Protein AF-A0A1V2KZ64-F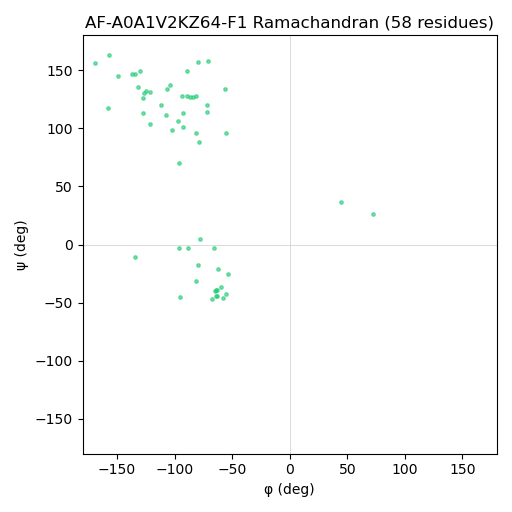1 (afdb_monomer)

Sequence (60 aa):
MSHQYHFDVKMTCGDNPEISNLDVSLEKQSVDVTTSLSYDDVLATIKKTGKEVLGGKVIQ

Nearest PDB structures (foldseek):
  5vdf-assembly4_H  TM=7.274E-01  e=2.291E-04  Saccharomyces cerevisiae S288C
  5vdf-assembly7_G  TM=7.160E-01  e=2.448E-04  Saccharomyces cerevisiae S288C
  1cc7-assembly1_A  TM=6.994E-01  e=2.291E-04  Saccharomyces cerevisiae
  5vdf-assembly6_C  TM=7.194E-01  e=2.986E-04  Saccharomyces cerevisiae S288C
  5vdf-assembly3_F  TM=7.240E-01  e=4.157E-04  Saccharomyces cerevisiae S288C

Radius of gyration: 13.9 Å; Cα contacts (8 Å, |Δi|>4): 80; chains: 1; bounding box: 35×21×36 Å

Foldseek 3Di:
DKWKKKWQKDQPPDPPVPPPDDDDCPPGSMDIDIGPDDPVVVVVVCVVVNIDTPDMDTPD

Structure (mmCIF, N/CA/C/O backbone):
data_AF-A0A1V2KZ64-F1
#
_entry.id   AF-A0A1V2KZ64-F1
#
loop_
_at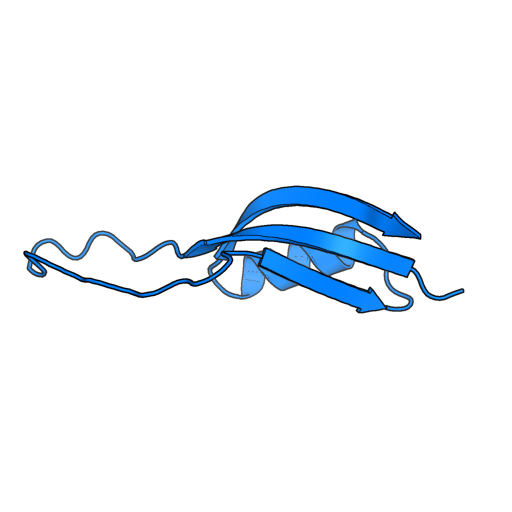om_site.group_PDB
_atom_site.id
_atom_site.type_symbol
_atom_site.label_atom_id
_atom_site.label_alt_id
_atom_site.label_comp_id
_atom_site.label_asym_id
_atom_site.label_entity_id
_atom_site.label_seq_id
_atom_site.pdbx_PDB_ins_code
_atom_site.Cartn_x
_atom_site.Cartn_y
_atom_site.Cartn_z
_atom_site.occupancy
_atom_site.B_iso_or_equiv
_atom_site.auth_seq_id
_atom_site.auth_comp_id
_atom_site.auth_asym_id
_atom_site.auth_atom_id
_atom_site.pdbx_PDB_model_num
ATOM 1 N N . MET A 1 1 ? 15.802 1.357 -11.880 1.00 65.00 1 MET A N 1
ATOM 2 C CA . MET A 1 1 ? 14.787 2.338 -12.309 1.00 65.00 1 MET A CA 1
ATOM 3 C C . MET A 1 1 ? 13.866 2.518 -11.122 1.00 65.00 1 MET A C 1
ATOM 5 O O . MET A 1 1 ? 13.462 1.511 -10.559 1.00 65.00 1 MET A O 1
ATOM 9 N N . SER A 1 2 ? 13.678 3.745 -10.649 1.00 72.06 2 SER A N 1
ATOM 10 C CA . SER A 1 2 ? 12.785 4.025 -9.523 1.00 72.06 2 SER A CA 1
ATOM 11 C C . SER A 1 2 ? 11.388 4.291 -10.062 1.00 72.06 2 SER A C 1
ATOM 13 O O . SER A 1 2 ? 11.239 5.136 -10.941 1.00 72.06 2 SER A O 1
ATOM 1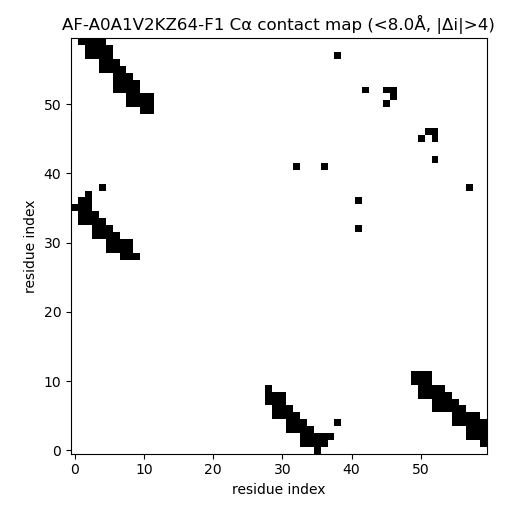5 N N . HIS A 1 3 ? 10.406 3.582 -9.527 1.00 80.75 3 HIS A N 1
ATOM 16 C CA . HIS A 1 3 ? 8.995 3.798 -9.786 1.00 80.75 3 HIS A CA 1
ATOM 17 C C . HIS A 1 3 ? 8.418 4.797 -8.796 1.00 80.75 3 HIS A C 1
ATOM 19 O O . HIS A 1 3 ? 8.855 4.862 -7.640 1.00 80.75 3 HIS A O 1
ATOM 25 N N . GLN A 1 4 ? 7.414 5.537 -9.245 1.00 80.31 4 GLN A N 1
ATOM 26 C CA . GLN A 1 4 ? 6.639 6.425 -8.397 1.00 80.31 4 GLN A CA 1
ATOM 27 C C . GLN A 1 4 ? 5.165 6.035 -8.446 1.00 80.31 4 GLN A C 1
ATOM 29 O O . GLN A 1 4 ? 4.581 5.875 -9.516 1.00 80.31 4 GLN A O 1
ATOM 34 N N . TYR A 1 5 ? 4.555 5.910 -7.274 1.00 82.56 5 TYR A N 1
ATOM 35 C CA . TYR A 1 5 ? 3.169 5.500 -7.102 1.00 82.56 5 TYR A CA 1
ATOM 36 C C . TYR A 1 5 ? 2.439 6.469 -6.180 1.00 82.56 5 TYR A C 1
ATOM 38 O O . TYR A 1 5 ? 3.031 7.020 -5.255 1.00 82.56 5 TYR A O 1
ATOM 46 N N . HIS A 1 6 ? 1.144 6.633 -6.410 1.00 81.88 6 HIS A N 1
ATOM 47 C CA . HIS A 1 6 ? 0.255 7.401 -5.548 1.00 81.88 6 HIS A CA 1
ATOM 48 C C . HIS A 1 6 ? -0.941 6.536 -5.170 1.00 81.88 6 HIS A C 1
ATOM 50 O O . HIS A 1 6 ? -1.561 5.952 -6.060 1.00 81.88 6 HIS A O 1
ATOM 56 N N . PHE A 1 7 ? -1.268 6.473 -3.882 1.00 81.44 7 PHE A N 1
ATOM 57 C CA . PHE A 1 7 ? -2.376 5.686 -3.349 1.00 81.44 7 PHE A CA 1
ATOM 58 C C . PHE A 1 7 ? -3.319 6.547 -2.528 1.00 81.44 7 PHE A C 1
ATOM 60 O O . PHE A 1 7 ? -2.876 7.237 -1.618 1.00 81.44 7 PHE A O 1
ATOM 67 N N . ASP A 1 8 ? -4.612 6.423 -2.787 1.00 82.75 8 ASP A N 1
ATOM 68 C CA . ASP A 1 8 ? -5.670 6.936 -1.929 1.00 82.75 8 ASP A CA 1
ATOM 69 C C . ASP A 1 8 ? -5.986 5.878 -0.864 1.00 82.75 8 ASP A C 1
ATOM 71 O O . ASP A 1 8 ? -6.227 4.709 -1.181 1.00 82.75 8 ASP A O 1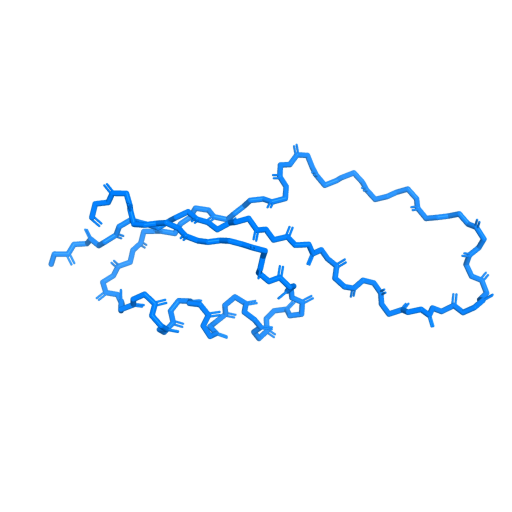
ATOM 75 N N . VAL A 1 9 ? -5.954 6.265 0.409 1.00 81.56 9 VAL A N 1
ATOM 76 C CA . VAL A 1 9 ? -6.082 5.368 1.557 1.00 81.56 9 VAL A CA 1
ATOM 77 C C . VAL A 1 9 ? -7.084 5.877 2.581 1.00 81.56 9 VAL A C 1
ATOM 79 O O . VAL A 1 9 ? -7.030 7.025 3.009 1.00 81.56 9 VAL A O 1
ATOM 82 N N . LYS A 1 10 ? -7.938 4.986 3.074 1.00 78.00 10 LYS A N 1
ATOM 83 C CA . LYS A 1 10 ? -8.825 5.244 4.206 1.00 78.00 10 LYS A CA 1
ATOM 84 C C . LYS A 1 10 ? -8.282 4.556 5.450 1.00 78.00 10 LYS A C 1
ATOM 86 O O . LYS A 1 10 ? -7.832 3.410 5.399 1.00 78.00 10 LYS A O 1
ATOM 91 N N . MET A 1 11 ? -8.320 5.243 6.590 1.00 68.06 11 MET A N 1
ATOM 92 C CA . MET A 1 11 ? -8.111 4.560 7.865 1.00 68.06 11 MET A CA 1
ATOM 93 C C . MET A 1 11 ? -9.340 3.710 8.178 1.00 68.06 11 MET A C 1
ATOM 95 O O . MET A 1 11 ? -10.444 4.232 8.321 1.00 68.06 11 MET A O 1
ATOM 99 N N . THR A 1 12 ? -9.143 2.402 8.311 1.00 62.47 12 THR A N 1
ATOM 100 C CA . THR A 1 12 ? -10.140 1.514 8.908 1.00 62.47 12 THR A CA 1
ATOM 101 C C . THR A 1 12 ? -10.043 1.673 10.419 1.00 62.47 12 THR A C 1
ATOM 103 O O . THR A 1 12 ? -9.264 0.982 11.074 1.00 62.47 12 THR A O 1
ATOM 106 N N . CYS A 1 13 ? -10.771 2.639 10.981 1.00 55.88 13 CYS A N 1
ATOM 107 C CA . CYS A 1 13 ? -11.023 2.629 12.416 1.00 55.88 13 CYS A CA 1
ATOM 108 C C . CYS A 1 13 ? -12.018 1.492 12.654 1.00 55.88 13 CYS A C 1
ATOM 110 O O . CYS A 1 13 ? -13.117 1.528 12.106 1.00 55.88 13 CYS A O 1
ATOM 112 N N . GLY A 1 14 ? -11.594 0.439 13.356 1.00 55.62 14 GLY A N 1
ATOM 113 C CA . GLY A 1 14 ? -12.499 -0.644 13.725 1.00 55.62 14 GLY A CA 1
ATOM 114 C C . GLY A 1 14 ? -13.685 -0.068 14.492 1.00 55.62 14 GLY A C 1
ATOM 115 O O . GLY A 1 14 ? -13.484 0.773 15.368 1.00 55.62 14 GLY A O 1
ATOM 116 N N . ASP A 1 15 ? -14.899 -0.482 14.132 1.00 48.25 15 ASP A N 1
ATOM 117 C CA . ASP A 1 15 ? -16.131 -0.099 14.818 1.00 48.25 15 ASP A CA 1
ATOM 118 C C . ASP A 1 15 ? -16.030 -0.443 16.309 1.00 48.25 15 ASP A C 1
ATOM 120 O O . ASP A 1 15 ? -16.262 -1.578 16.726 1.00 48.25 15 ASP A O 1
ATOM 124 N N . ASN A 1 16 ? -15.656 0.545 17.120 1.00 54.12 16 ASN A N 1
ATOM 125 C CA . ASN A 1 16 ? -15.710 0.458 18.567 1.00 54.12 16 ASN A CA 1
ATOM 126 C C . ASN A 1 16 ? -17.022 1.140 18.993 1.00 54.12 16 ASN A C 1
ATOM 128 O O . ASN A 1 16 ? -17.109 2.368 18.919 1.00 54.12 16 ASN A O 1
ATOM 132 N N . PRO A 1 17 ? -18.055 0.387 19.420 1.00 54.25 17 PRO A N 1
ATOM 133 C CA . PRO A 1 17 ? -19.405 0.920 19.639 1.00 54.25 17 PRO A CA 1
ATOM 134 C C . PRO A 1 17 ? -19.527 1.943 20.788 1.00 54.25 17 PRO A C 1
ATOM 136 O O . PRO A 1 17 ? -20.605 2.489 20.996 1.00 54.25 17 PRO A O 1
ATOM 139 N N . GLU A 1 18 ? -18.447 2.226 21.525 1.00 51.41 18 GLU A N 1
ATOM 140 C CA . GLU A 1 18 ? -18.408 3.203 22.627 1.00 51.41 18 GLU A CA 1
ATOM 141 C C . GLU A 1 18 ? -17.892 4.600 22.226 1.00 51.41 18 GLU A C 1
ATOM 143 O O . GLU A 1 18 ? -17.859 5.507 23.057 1.00 51.41 18 GLU A O 1
ATOM 148 N N . ILE A 1 19 ? -17.474 4.810 20.973 1.00 47.94 19 ILE A N 1
ATOM 149 C CA . ILE A 1 19 ? -16.908 6.094 20.535 1.00 47.94 19 ILE A CA 1
ATOM 150 C C . ILE A 1 19 ? -17.958 6.873 19.739 1.00 47.94 19 ILE A C 1
ATOM 152 O O . ILE A 1 19 ? -18.154 6.650 18.550 1.00 47.94 19 ILE A O 1
ATOM 156 N N . SER A 1 20 ? -18.633 7.815 20.401 1.00 41.22 20 SER A N 1
ATOM 157 C CA . SER A 1 20 ? -19.764 8.546 19.811 1.00 41.22 20 SER A CA 1
ATOM 158 C C . SER A 1 20 ? -19.375 9.685 18.859 1.00 41.22 20 SER A C 1
ATOM 160 O O . SER A 1 20 ? -20.228 10.126 18.100 1.00 41.22 20 SER A O 1
ATOM 162 N N . ASN A 1 21 ? -18.131 10.180 18.888 1.00 37.00 21 ASN A N 1
ATOM 163 C CA . ASN A 1 21 ? -17.588 11.144 17.918 1.00 37.00 21 ASN A CA 1
ATOM 164 C C . ASN A 1 21 ? -16.052 11.061 17.907 1.00 37.00 21 ASN A C 1
ATOM 166 O O . ASN A 1 21 ? -15.410 11.351 18.916 1.00 37.00 21 ASN A O 1
ATOM 170 N N . LEU A 1 22 ? -15.474 10.681 16.767 1.00 42.53 22 LEU A N 1
ATOM 171 C CA . LEU A 1 22 ? -14.032 10.650 16.521 1.00 42.53 22 LEU A CA 1
ATOM 172 C C . LEU A 1 22 ? -13.729 11.566 15.327 1.00 42.53 22 LEU A C 1
ATOM 174 O O . LEU A 1 22 ? -13.991 11.195 14.186 1.00 42.53 22 LEU A O 1
ATOM 178 N N . ASP A 1 23 ? -13.192 12.758 15.589 1.00 40.28 23 ASP A N 1
ATOM 179 C CA . ASP A 1 23 ? -12.709 13.673 14.548 1.00 40.28 23 ASP A CA 1
ATOM 180 C C . ASP A 1 23 ? -11.214 13.409 14.317 1.00 40.28 23 ASP A C 1
ATOM 182 O O . ASP A 1 23 ? -10.360 13.767 15.130 1.00 40.28 23 ASP A O 1
ATOM 186 N N . VAL A 1 24 ? -10.898 12.677 13.246 1.00 44.03 24 VAL A N 1
ATOM 187 C CA . VAL A 1 24 ? -9.520 12.396 12.817 1.00 44.03 24 VAL A CA 1
ATOM 188 C C . VAL A 1 24 ? -9.256 13.217 11.564 1.00 44.03 24 VAL A C 1
ATOM 190 O O . VAL A 1 24 ? -9.795 12.933 10.494 1.00 44.03 24 VAL A O 1
ATOM 193 N N . SER A 1 25 ? -8.385 14.217 11.686 1.00 45.00 25 SER A N 1
ATOM 194 C CA . SER A 1 25 ? -8.004 15.071 10.562 1.00 45.00 25 SER A CA 1
ATOM 195 C C . SER A 1 25 ? -6.926 14.393 9.702 1.00 45.00 25 SER A C 1
ATOM 197 O O . SER A 1 25 ? -5.735 14.397 10.012 1.00 45.00 25 SER A O 1
ATOM 199 N N . LEU A 1 26 ? -7.400 13.737 8.636 1.00 54.41 26 LEU A N 1
ATOM 200 C CA . LEU A 1 26 ? -6.669 13.001 7.599 1.00 54.41 26 LEU A CA 1
ATOM 201 C C . LEU A 1 26 ? -6.424 13.891 6.368 1.00 54.41 26 LEU A C 1
ATOM 203 O O . LEU A 1 26 ? -7.038 13.681 5.326 1.00 54.41 26 LEU A O 1
ATOM 207 N N . GLU A 1 27 ? -5.560 14.896 6.456 1.00 55.94 27 GLU A N 1
ATOM 208 C CA . GLU A 1 27 ? -5.574 16.035 5.515 1.00 55.94 27 GLU A CA 1
ATOM 209 C C . GLU A 1 27 ? -5.513 15.690 4.014 1.00 55.94 27 GLU A C 1
ATOM 211 O O . GLU A 1 27 ? -5.989 16.475 3.198 1.00 55.94 27 GLU A O 1
ATOM 216 N N . LYS A 1 28 ? -4.965 14.535 3.612 1.00 61.69 28 LYS A N 1
ATOM 217 C CA . LYS A 1 28 ? -5.030 14.094 2.205 1.00 61.69 28 LYS A CA 1
ATOM 218 C C . LYS A 1 28 ? -5.420 12.644 1.969 1.00 61.69 28 LYS A C 1
ATOM 220 O O . LYS A 1 28 ? -5.692 12.311 0.825 1.00 61.69 28 LYS A O 1
ATOM 225 N N . GLN A 1 29 ? -5.471 11.792 3.002 1.00 75.75 29 GLN A N 1
ATOM 226 C CA . GLN A 1 29 ? -5.757 10.357 2.824 1.00 75.75 29 GLN A CA 1
ATOM 227 C C . GLN A 1 29 ? -4.967 9.745 1.650 1.00 75.75 29 GLN A C 1
ATOM 229 O O . GLN A 1 29 ? -5.481 8.914 0.918 1.00 75.75 29 GLN A O 1
ATOM 234 N N . SER A 1 30 ? -3.720 10.177 1.442 1.00 76.00 30 SER A N 1
ATOM 235 C CA . SER A 1 30 ? -2.932 9.799 0.272 1.00 76.00 30 SER A CA 1
ATOM 236 C C . SER A 1 30 ? -1.512 9.401 0.661 1.00 76.00 30 SER A C 1
ATOM 238 O O . SER A 1 30 ? -0.940 9.936 1.612 1.00 76.00 30 SER A O 1
ATOM 240 N N . VAL A 1 31 ? -0.940 8.449 -0.072 1.00 79.69 31 VAL A N 1
ATOM 241 C CA . VAL A 1 31 ? 0.419 7.936 0.117 1.00 79.69 31 VAL A CA 1
ATOM 242 C C . VAL A 1 31 ? 1.152 8.002 -1.215 1.00 79.69 31 VAL A C 1
ATOM 244 O O . VAL A 1 31 ? 0.824 7.271 -2.147 1.00 79.69 31 VAL A O 1
ATOM 247 N N . ASP A 1 32 ? 2.167 8.856 -1.287 1.00 79.50 32 ASP A N 1
ATOM 248 C CA . ASP A 1 32 ? 3.111 8.905 -2.400 1.00 79.50 32 ASP A CA 1
ATOM 249 C C . ASP A 1 32 ? 4.333 8.038 -2.068 1.00 79.50 32 ASP A C 1
ATOM 251 O O . ASP A 1 32 ? 4.932 8.170 -0.999 1.00 79.50 32 ASP A O 1
ATOM 255 N N . VAL A 1 33 ? 4.697 7.126 -2.970 1.00 78.00 33 VAL A N 1
ATOM 256 C CA . VAL A 1 33 ? 5.786 6.162 -2.772 1.00 78.00 33 VAL A CA 1
ATOM 257 C C . VAL A 1 33 ? 6.753 6.232 -3.943 1.00 78.00 33 VAL A C 1
ATOM 259 O O . VAL A 1 33 ? 6.350 6.027 -5.084 1.00 78.00 33 VAL A O 1
ATOM 262 N N . THR A 1 34 ? 8.038 6.425 -3.652 1.00 84.25 34 THR A N 1
ATOM 263 C CA . THR A 1 34 ? 9.130 6.268 -4.622 1.00 84.25 34 THR A CA 1
ATOM 264 C C . THR A 1 34 ? 9.969 5.063 -4.226 1.00 84.25 34 THR A C 1
ATOM 266 O O . THR A 1 34 ? 10.509 5.020 -3.121 1.00 84.25 34 THR A O 1
ATOM 269 N N . THR A 1 35 ? 10.071 4.057 -5.093 1.00 85.75 35 THR A N 1
ATOM 270 C CA . THR A 1 35 ? 10.752 2.798 -4.763 1.00 85.75 35 THR A CA 1
ATOM 271 C C . THR A 1 35 ? 11.231 2.054 -6.003 1.00 85.75 35 THR A C 1
ATOM 273 O O . THR A 1 35 ? 10.777 2.306 -7.111 1.00 85.75 35 THR A O 1
ATOM 276 N N . SER A 1 36 ? 12.137 1.101 -5.820 1.00 86.69 36 SER A N 1
ATOM 277 C CA . SER A 1 36 ? 12.524 0.139 -6.861 1.00 86.69 36 SER A CA 1
ATOM 278 C C . SER A 1 36 ? 11.630 -1.111 -6.866 1.00 86.69 36 SER A C 1
ATOM 280 O O . SER A 1 36 ? 11.847 -2.007 -7.676 1.00 86.69 36 SER A O 1
ATOM 282 N N . LEU A 1 37 ? 10.679 -1.203 -5.929 1.00 83.62 37 LEU A N 1
ATOM 283 C CA . LEU A 1 37 ? 9.753 -2.327 -5.788 1.00 83.62 37 LEU A CA 1
ATOM 284 C C . LEU A 1 37 ? 8.589 -2.248 -6.785 1.00 83.62 37 LEU A C 1
ATOM 286 O O . LEU A 1 37 ? 8.226 -1.175 -7.281 1.00 83.62 37 LEU A O 1
ATOM 290 N N . SER A 1 38 ? 7.989 -3.407 -7.053 1.00 88.31 38 SER A N 1
ATOM 291 C CA . SER A 1 38 ? 6.822 -3.515 -7.923 1.00 88.31 38 SER A CA 1
ATOM 292 C C . SER A 1 38 ? 5.572 -2.920 -7.264 1.00 88.31 38 SER A C 1
ATOM 294 O O . SER A 1 38 ? 5.489 -2.800 -6.039 1.00 88.31 38 SER A O 1
ATOM 296 N N . TYR A 1 39 ? 4.584 -2.547 -8.078 1.00 86.38 39 TYR A N 1
ATOM 297 C CA . TYR A 1 39 ? 3.329 -1.967 -7.597 1.00 86.38 39 TYR A CA 1
ATOM 298 C C . TYR A 1 39 ? 2.617 -2.871 -6.573 1.00 86.38 39 TYR A C 1
ATOM 300 O O . TYR A 1 39 ? 2.171 -2.383 -5.534 1.00 86.38 39 TYR A O 1
ATOM 308 N N . ASP A 1 40 ? 2.564 -4.184 -6.820 1.00 90.12 40 ASP A N 1
ATOM 309 C CA . ASP A 1 40 ? 1.930 -5.158 -5.921 1.00 90.12 40 ASP A CA 1
ATOM 310 C C . ASP A 1 40 ? 2.630 -5.259 -4.559 1.00 90.12 40 ASP A C 1
ATOM 312 O O . ASP A 1 40 ? 1.958 -5.324 -3.526 1.00 90.12 40 ASP A O 1
ATOM 316 N N . ASP A 1 41 ? 3.966 -5.199 -4.526 1.00 91.25 41 ASP A N 1
ATOM 317 C CA . ASP A 1 41 ? 4.731 -5.222 -3.271 1.00 91.25 41 ASP A CA 1
ATOM 318 C C . ASP A 1 41 ? 4.439 -3.983 -2.415 1.00 91.25 41 ASP A C 1
ATOM 320 O O . ASP A 1 41 ? 4.281 -4.06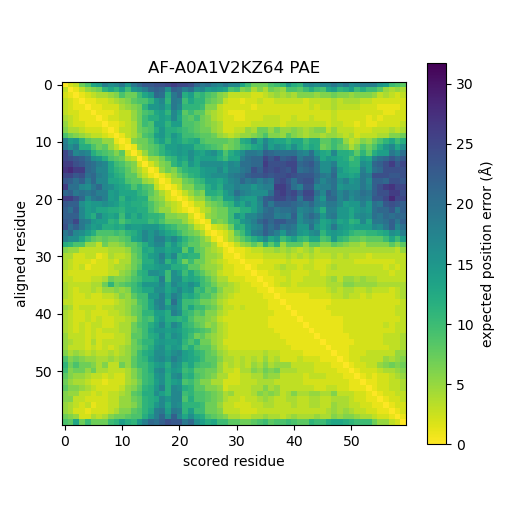4 -1.189 1.00 91.25 41 ASP A O 1
ATOM 324 N N . VAL A 1 42 ? 4.330 -2.821 -3.065 1.00 87.69 42 VAL A N 1
ATOM 325 C CA . VAL A 1 42 ? 3.986 -1.558 -2.405 1.00 87.69 42 VAL A CA 1
ATOM 326 C C . VAL A 1 42 ? 2.549 -1.595 -1.898 1.00 87.69 42 VAL A C 1
ATOM 328 O O . VAL A 1 42 ? 2.303 -1.285 -0.731 1.00 87.69 42 VAL A O 1
ATOM 331 N N . LEU A 1 43 ? 1.610 -2.046 -2.730 1.00 86.38 43 LEU A N 1
ATOM 332 C CA . LEU A 1 43 ? 0.204 -2.193 -2.369 1.00 86.38 43 LEU A CA 1
ATOM 333 C C . LEU A 1 43 ? 0.027 -3.123 -1.160 1.00 86.38 43 LEU A C 1
ATOM 335 O O . LEU A 1 43 ? -0.691 -2.790 -0.213 1.00 86.38 43 LEU A O 1
ATOM 339 N N . ALA A 1 44 ? 0.701 -4.275 -1.163 1.00 88.31 44 ALA A N 1
ATOM 340 C CA . ALA A 1 44 ? 0.667 -5.227 -0.058 1.00 88.31 44 ALA A CA 1
ATOM 341 C C . ALA A 1 44 ? 1.260 -4.631 1.227 1.00 88.31 44 ALA A C 1
ATOM 343 O O . ALA A 1 44 ? 0.725 -4.844 2.317 1.00 88.31 44 ALA A O 1
ATOM 344 N N . THR A 1 45 ? 2.337 -3.853 1.107 1.00 86.69 45 THR A N 1
ATOM 345 C CA . THR A 1 45 ? 2.959 -3.157 2.241 1.00 86.69 45 THR A CA 1
ATOM 346 C C . THR A 1 45 ? 2.014 -2.120 2.846 1.00 86.69 45 THR A C 1
ATOM 348 O O . THR A 1 45 ? 1.847 -2.100 4.063 1.00 86.69 45 THR A O 1
ATOM 351 N N . ILE A 1 46 ? 1.329 -1.315 2.026 1.00 83.56 46 ILE A N 1
ATOM 352 C CA . ILE A 1 46 ? 0.360 -0.320 2.511 1.00 83.56 46 ILE A CA 1
ATOM 353 C C . ILE A 1 46 ? -0.814 -1.007 3.220 1.00 83.56 46 ILE A C 1
ATOM 355 O O . ILE A 1 46 ? -1.168 -0.608 4.329 1.00 83.56 46 ILE A O 1
ATOM 359 N N . LYS 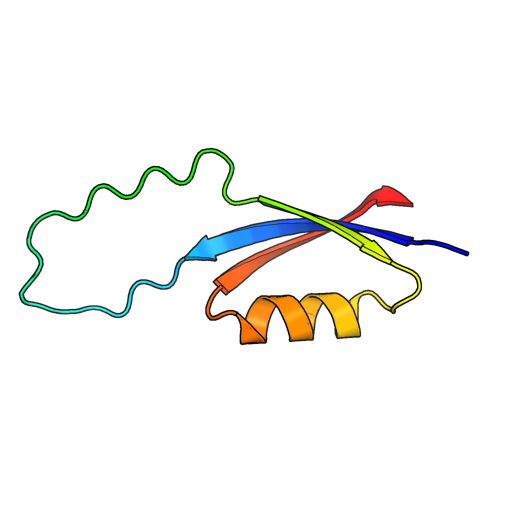A 1 47 ? -1.363 -2.091 2.659 1.00 82.31 47 LYS A N 1
ATOM 360 C CA . LYS A 1 47 ? -2.449 -2.857 3.301 1.00 82.31 47 LYS A CA 1
ATOM 361 C C . LYS A 1 47 ? -2.053 -3.420 4.673 1.00 82.31 47 LYS A C 1
ATOM 363 O O . LYS A 1 47 ? -2.860 -3.394 5.598 1.00 82.31 47 LYS A O 1
ATOM 368 N N . LYS A 1 48 ? -0.797 -3.859 4.849 1.00 83.56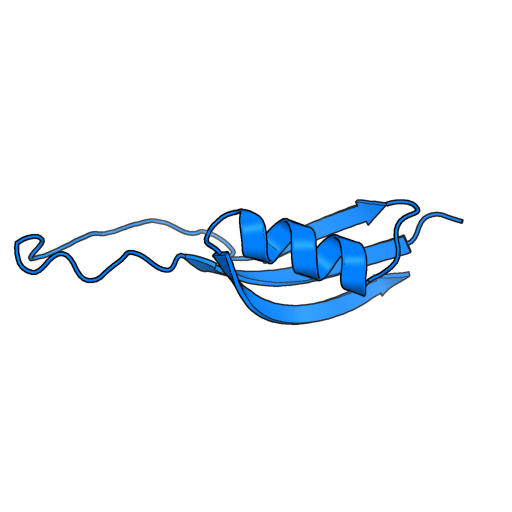 48 LYS A N 1
ATOM 369 C CA . LYS A 1 48 ? -0.273 -4.324 6.154 1.00 83.56 48 LYS A CA 1
ATOM 370 C C . LYS A 1 48 ? -0.267 -3.239 7.234 1.00 83.56 48 LYS A C 1
ATOM 372 O O . LYS A 1 48 ? -0.250 -3.576 8.411 1.00 83.56 48 LYS A O 1
ATOM 377 N N . THR A 1 49 ? -0.304 -1.957 6.865 1.00 79.56 49 THR A N 1
ATOM 378 C CA . THR A 1 49 ? -0.349 -0.846 7.833 1.00 79.56 49 THR A CA 1
ATOM 379 C C . THR A 1 49 ? -1.733 -0.612 8.450 1.00 79.56 49 THR A C 1
ATOM 381 O O . THR A 1 49 ? -1.902 0.349 9.197 1.00 79.56 49 THR A O 1
ATOM 384 N N . GLY A 1 50 ? -2.729 -1.457 8.148 1.00 76.25 50 GLY A N 1
ATOM 385 C CA . GLY A 1 50 ? -4.106 -1.260 8.614 1.00 76.25 50 GLY A CA 1
ATOM 386 C C . GLY A 1 50 ? -4.813 -0.111 7.891 1.00 76.25 50 GLY A C 1
ATOM 387 O O . GLY A 1 50 ? -5.693 0.536 8.452 1.00 76.25 50 GLY A O 1
ATOM 388 N N . LYS A 1 51 ? -4.381 0.184 6.660 1.00 81.44 51 LYS A N 1
ATOM 389 C CA . LYS A 1 51 ? -5.012 1.157 5.769 1.00 81.44 51 LYS A CA 1
ATOM 390 C C . LYS A 1 51 ? -5.743 0.415 4.662 1.00 81.44 51 LYS A C 1
ATOM 392 O O . LYS A 1 51 ? -5.184 -0.486 4.036 1.00 81.44 51 LYS A O 1
ATOM 397 N N . GLU A 1 52 ? -6.970 0.827 4.393 1.00 83.62 52 GLU A N 1
ATOM 398 C CA . GLU A 1 52 ? -7.696 0.397 3.207 1.00 83.62 52 GLU A CA 1
ATOM 399 C C . GLU A 1 52 ? -7.238 1.244 2.025 1.00 83.62 52 GLU A C 1
ATOM 401 O O . GLU A 1 52 ? -7.220 2.467 2.110 1.00 83.62 52 GLU A O 1
ATOM 406 N N . VAL A 1 53 ? -6.838 0.604 0.929 1.00 85.50 53 VAL A N 1
ATOM 407 C CA . VAL A 1 53 ? -6.429 1.303 -0.295 1.00 85.50 53 VAL A CA 1
ATOM 408 C C . VAL A 1 53 ? -7.651 1.434 -1.194 1.00 85.50 53 VAL A C 1
ATOM 410 O O . VAL A 1 53 ? -8.159 0.426 -1.681 1.00 85.50 53 VAL A O 1
ATOM 413 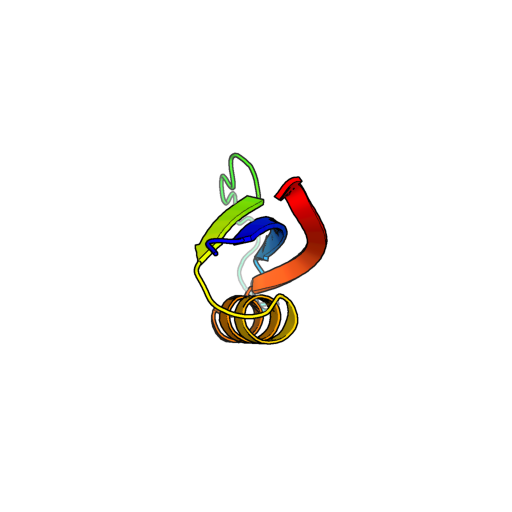N N . LEU A 1 54 ? -8.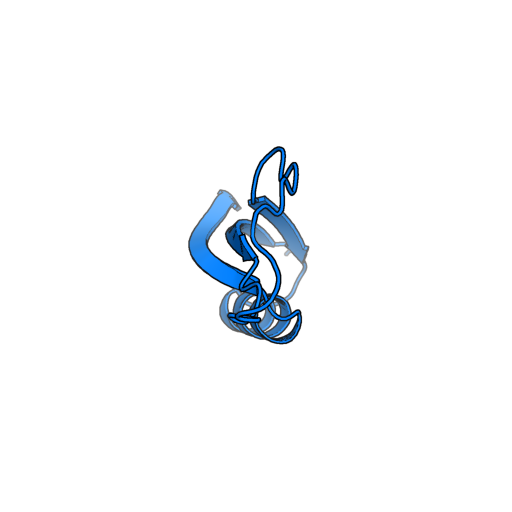108 2.668 -1.402 1.00 85.38 54 LEU A N 1
ATOM 414 C CA . LEU A 1 54 ? -9.271 3.010 -2.225 1.00 85.38 54 LEU A CA 1
ATOM 415 C C . LEU A 1 54 ? -8.921 3.056 -3.717 1.00 85.38 54 LEU A C 1
ATOM 417 O O . LEU A 1 54 ? -9.751 2.747 -4.569 1.00 85.38 54 LEU A O 1
ATOM 421 N N . GLY A 1 55 ? -7.681 3.425 -4.031 1.00 84.31 55 GLY A N 1
ATOM 422 C CA . GLY A 1 55 ? -7.181 3.515 -5.394 1.00 84.31 55 GLY A CA 1
ATOM 423 C C . GLY A 1 55 ? -5.672 3.700 -5.414 1.00 84.31 55 GLY A C 1
ATOM 424 O O . GLY A 1 55 ? -5.081 4.158 -4.439 1.00 84.31 55 GLY A O 1
ATOM 425 N N . GLY A 1 56 ? -5.033 3.322 -6.517 1.00 86.12 56 GLY A N 1
ATOM 426 C CA . GLY A 1 56 ? -3.607 3.543 -6.718 1.00 86.12 56 GLY A CA 1
ATOM 427 C C . GLY A 1 56 ? -3.276 3.737 -8.191 1.00 86.12 56 GLY A C 1
ATOM 428 O O . GLY A 1 56 ? -3.925 3.154 -9.061 1.00 86.12 56 GLY A O 1
ATOM 429 N N . LYS A 1 57 ? -2.293 4.593 -8.476 1.00 87.94 57 LYS A N 1
ATOM 430 C CA . LYS A 1 57 ? -1.841 4.909 -9.837 1.00 87.94 57 LYS A CA 1
ATOM 431 C C . LYS A 1 57 ? -0.322 4.969 -9.923 1.00 87.94 57 LYS A C 1
ATOM 433 O O . LYS A 1 57 ? 0.349 5.395 -8.982 1.00 87.94 57 LYS A O 1
ATOM 438 N N . VAL A 1 58 ? 0.200 4.566 -11.078 1.00 88.62 58 VAL A N 1
ATOM 439 C CA . VAL A 1 58 ? 1.616 4.705 -11.431 1.00 88.62 58 VAL A CA 1
ATOM 440 C C . VAL A 1 58 ? 1.838 6.102 -11.992 1.00 88.62 58 VAL A C 1
ATOM 442 O O . VAL A 1 58 ? 1.116 6.534 -12.888 1.00 88.62 58 VAL A O 1
ATOM 445 N N . ILE A 1 59 ? 2.805 6.813 -11.427 1.00 84.06 59 ILE A N 1
ATOM 446 C CA . ILE A 1 59 ? 3.202 8.157 -11.843 1.00 84.06 59 ILE A CA 1
ATOM 447 C C . ILE A 1 59 ? 4.386 8.071 -12.815 1.00 84.06 59 ILE A C 1
ATOM 449 O O . ILE A 1 59 ? 4.354 8.733 -13.851 1.00 84.06 59 ILE A O 1
ATOM 453 N N . GLN A 1 60 ? 5.398 7.246 -12.502 1.00 69.69 60 GLN A N 1
ATOM 454 C CA . GLN A 1 60 ? 6.594 6.996 -13.324 1.00 69.69 60 GLN A CA 1
ATOM 455 C C . GLN A 1 60 ? 7.139 5.579 -13.138 1.00 69.69 60 GLN A C 1
ATOM 457 O O . GLN A 1 60 ? 7.012 5.037 -12.017 1.00 69.69 60 GLN A O 1
#

pLDDT: mean 73.05, std 15.7, range [37.0, 91.25]

Solvent-accessible surface area (backbone atoms only — not comparable to full-atom values): 3832 Å² total; per-residue (Å²): 124,73,33,29,37,41,30,37,39,45,79,66,73,74,91,56,96,86,67,90,79,82,90,75,91,61,93,73,40,61,48,79,46,79,38,76,66,54,71,67,60,52,52,54,53,50,45,72,71,58,32,45,75,79,45,72,47,81,77,82

InterPro domains:
  IPR036163 Heavy metal-associated domain superfamily [SSF55008] (6-53)

Mean predicted aligned error: 8.18 Å

Secondary structure (DSSP, 8-state):
--EEEEEEEEE-----TT-S------SS-EEEEEESS-HHHHHHHHHHTTEEEEEEEE--

Organism: Cyberlindnera fabianii (NCBI:txid36022)